Protein AF-A0A7K2KUG8-F1 (afdb_monomer)

Secondary structure (DSSP, 8-state):
----PPEEEEEEEE-TT--B-TT-EEEEEETTS-EEEEEE--TTSEEEEEEEPSEEEEEEEE-TTB--EEEEEEEPTTSEEE--EE--B-EEEEEE-B-TTS-B-SS-EEEEEETTS-EEEEEE--TTSEEEEEEEPSS-EEEEE-

Radius of gyration: 20.99 Å; Cα contacts (8 Å, |Δi|>4): 392; chains: 1; bounding box: 44×30×70 Å

Solvent-accessible surface area (backbone atoms only — not comparable to full-atom values): 7923 Å² total; per-residue (Å²): 133,86,78,67,44,52,8,31,44,35,35,36,33,23,30,92,89,64,51,52,37,51,66,21,45,34,38,35,23,40,88,86,70,49,75,78,46,76,48,55,20,37,82,77,2,38,38,73,47,68,77,32,68,56,45,63,31,37,43,32,41,38,43,90,66,34,40,68,36,73,43,81,45,74,40,43,54,66,33,79,34,79,56,71,45,64,36,48,20,51,39,70,54,72,54,67,46,59,47,92,90,71,44,56,33,49,72,32,42,36,36,35,22,39,80,88,66,48,79,75,48,74,49,63,20,42,89,74,4,38,46,76,52,66,55,34,63,90,76,63,69,47,79,46,76,91

Mean predicted aligned error: 6.66 Å

Sequence (146 aa):
VVLGGAGRLAGSVVTADGTPVRDAAVTLTDVRGEVVASTRSGREGGYVISELVAGEYTLAASAPAFRPAALPVSVQASRETRQNIELAGGAVLRGTVRAGGGRPVEDARVTLLDAAGNVVDTLTTGGDGTFRFVDLSSGEYTVIAA

Foldseek 3Di:
DPPQAKFKEKEFEAAPVRQGDFQKKKFKAAPVRHTPDIDGAHPRRIDMDIRHDFDKIKIWIGDPQWDIDIDIDTTHGPYYDYDYHYTFGADKDKDFDADPPRQTDFQKKKFKAFPVRDTPDIDTAHPRRMDMDGRDHDGDIDIDTD

pLDDT: mean 91.51, std 8.79, range [45.22, 98.25]

Structure (mmCIF, N/CA/C/O backbone):
data_AF-A0A7K2KUG8-F1
#
_entry.id   AF-A0A7K2KUG8-F1
#
loop_
_atom_site.group_PDB
_atom_site.id
_atom_site.type_symbol
_atom_site.label_atom_id
_atom_site.label_alt_id
_atom_site.label_comp_id
_atom_site.label_asym_id
_atom_site.label_entity_id
_atom_site.label_seq_id
_atom_site.pdbx_PDB_ins_code
_atom_site.Cartn_x
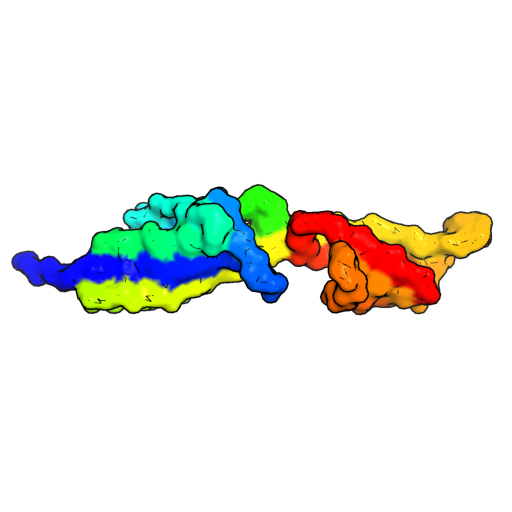_atom_site.Cartn_y
_atom_site.Cartn_z
_atom_site.occupancy
_atom_site.B_iso_or_equiv
_atom_site.auth_seq_id
_atom_site.auth_comp_id
_atom_site.auth_asym_id
_atom_site.auth_atom_id
_atom_site.pdbx_PDB_model_num
ATOM 1 N N . VAL A 1 1 ? -23.394 -5.718 33.902 1.00 45.44 1 VAL A N 1
ATOM 2 C CA . VAL A 1 1 ? -22.787 -5.566 32.561 1.00 45.44 1 VAL A CA 1
ATOM 3 C C . VAL A 1 1 ? -21.678 -4.544 32.694 1.00 45.44 1 VAL A C 1
ATOM 5 O O . VAL A 1 1 ? -21.977 -3.390 32.964 1.00 45.44 1 VAL A O 1
ATOM 8 N N . VAL A 1 2 ? -20.413 -4.963 32.647 1.00 45.22 2 VAL A N 1
ATOM 9 C CA . VAL A 1 2 ? -19.299 -4.006 32.631 1.00 45.22 2 VAL A CA 1
ATOM 10 C C . VAL A 1 2 ? -19.195 -3.519 31.193 1.00 45.22 2 VAL A C 1
ATOM 12 O O . VAL A 1 2 ? -18.762 -4.265 30.320 1.00 45.22 2 VAL A O 1
ATOM 15 N N . LEU A 1 3 ? -19.669 -2.303 30.933 1.00 48.34 3 LEU A N 1
ATOM 16 C CA . LEU A 1 3 ? -19.398 -1.604 29.682 1.00 48.34 3 LEU A CA 1
ATOM 17 C C . LEU A 1 3 ? -17.921 -1.199 29.731 1.00 48.34 3 LEU A C 1
ATOM 19 O O . LEU A 1 3 ? -17.585 -0.117 30.208 1.00 48.34 3 LEU A O 1
ATOM 23 N N . GLY A 1 4 ? -17.022 -2.111 29.347 1.00 54.56 4 GLY A N 1
ATOM 24 C CA . GLY A 1 4 ? -15.629 -1.755 29.089 1.00 54.56 4 GLY A CA 1
ATOM 25 C C . GLY A 1 4 ? -15.643 -0.649 28.043 1.00 54.56 4 GLY A C 1
ATOM 26 O O . GLY A 1 4 ? -16.189 -0.858 26.962 1.00 54.56 4 GLY A O 1
ATOM 27 N N . GLY A 1 5 ? -15.175 0.546 28.412 1.00 66.31 5 GLY A N 1
ATOM 28 C CA . GLY A 1 5 ? -15.381 1.744 27.605 1.00 66.31 5 GLY A CA 1
ATOM 29 C C . GLY A 1 5 ? -14.903 1.533 26.175 1.00 66.31 5 GLY A C 1
ATOM 30 O O . GLY A 1 5 ? -13.855 0.927 25.935 1.00 66.31 5 GLY A O 1
ATOM 31 N N . ALA A 1 6 ? -15.715 1.976 25.225 1.00 79.75 6 ALA A N 1
ATOM 32 C CA . ALA A 1 6 ? -15.471 1.668 23.835 1.00 79.75 6 ALA A CA 1
ATOM 33 C C . ALA A 1 6 ? -14.195 2.378 23.352 1.00 79.75 6 ALA A C 1
ATOM 35 O O . ALA A 1 6 ? -14.019 3.583 23.543 1.00 79.75 6 ALA A O 1
ATOM 36 N N . GLY A 1 7 ? -13.275 1.604 22.788 1.00 90.31 7 GLY A N 1
ATOM 37 C CA . GLY A 1 7 ? -12.057 2.087 22.160 1.00 90.31 7 GLY A CA 1
ATOM 38 C C . GLY A 1 7 ? -12.338 2.760 20.819 1.00 90.31 7 GLY A C 1
ATOM 39 O O . GLY A 1 7 ? -13.423 2.656 20.236 1.00 90.31 7 GLY A O 1
ATOM 40 N N . ARG A 1 8 ? -11.325 3.459 20.316 1.00 94.12 8 ARG A N 1
ATOM 41 C CA . ARG A 1 8 ? -11.336 4.121 19.011 1.00 94.12 8 ARG A CA 1
ATOM 42 C C . ARG A 1 8 ? -10.117 3.675 18.222 1.00 94.12 8 ARG A C 1
ATOM 44 O O . ARG A 1 8 ? -9.018 3.658 18.760 1.00 94.12 8 ARG A O 1
ATOM 51 N N . LEU A 1 9 ? -10.296 3.370 16.947 1.00 96.50 9 LEU A N 1
ATOM 52 C CA . LEU A 1 9 ? -9.215 3.146 15.998 1.00 96.50 9 LEU A CA 1
ATOM 53 C C . LEU A 1 9 ? -9.195 4.299 14.996 1.00 96.50 9 LEU A C 1
ATOM 55 O O . LEU A 1 9 ? -10.214 4.625 14.390 1.00 96.50 9 LEU A O 1
ATOM 59 N N . ALA A 1 10 ? -8.044 4.930 14.822 1.00 97.12 10 ALA A N 1
ATOM 60 C CA . ALA A 1 10 ? -7.857 5.994 13.846 1.00 97.12 10 ALA A CA 1
ATOM 61 C C . ALA A 1 10 ? -6.534 5.814 13.104 1.00 97.12 10 ALA A C 1
ATOM 63 O O . ALA A 1 10 ? -5.605 5.189 13.610 1.00 97.12 10 ALA A O 1
ATOM 64 N N . GLY A 1 11 ? -6.432 6.389 11.916 1.00 97.56 11 GLY A N 1
ATOM 65 C CA . GLY A 1 11 ? -5.218 6.290 11.118 1.00 97.56 11 GLY A CA 1
ATOM 66 C C . GLY A 1 11 ? -5.363 6.947 9.765 1.00 97.56 11 GLY A C 1
ATOM 67 O O . GLY A 1 11 ? -6.351 7.638 9.507 1.00 97.56 11 GLY A O 1
ATOM 68 N N . SER A 1 12 ? -4.382 6.713 8.903 1.00 97.69 12 SER A N 1
ATOM 69 C CA . SER A 1 12 ? -4.434 7.082 7.494 1.00 97.69 12 SER A CA 1
ATOM 70 C C . SER A 1 12 ? -4.184 5.883 6.583 1.00 97.69 12 SER A C 1
ATOM 72 O O . SER A 1 12 ? -3.447 4.956 6.923 1.00 97.69 12 SER A O 1
ATOM 74 N N . VAL A 1 13 ? -4.821 5.923 5.415 1.00 97.44 13 VAL A N 1
ATOM 75 C CA . VAL A 1 13 ? -4.514 5.078 4.264 1.00 97.44 13 VAL A CA 1
ATOM 76 C C . VAL A 1 13 ? -3.560 5.862 3.369 1.00 97.44 13 VAL A C 1
ATOM 78 O O . VAL A 1 13 ? -3.905 6.953 2.907 1.00 97.44 13 VAL A O 1
ATOM 81 N N . VAL A 1 14 ? -2.363 5.331 3.151 1.00 94.50 14 VAL A N 1
ATOM 82 C CA . VAL A 1 14 ? -1.295 5.984 2.377 1.00 94.50 14 VAL A CA 1
ATOM 83 C C . VAL A 1 14 ? -0.670 5.010 1.385 1.00 94.50 14 VAL A C 1
ATOM 85 O O . VAL A 1 14 ? -0.857 3.802 1.492 1.00 94.50 14 VAL A O 1
ATOM 88 N N . THR A 1 15 ? 0.054 5.529 0.409 1.00 89.81 15 THR A N 1
ATOM 89 C CA . THR A 1 15 ? 0.948 4.757 -0.458 1.00 89.81 15 THR A CA 1
ATOM 90 C C . THR A 1 15 ? 2.361 4.699 0.135 1.00 89.81 15 THR A C 1
ATOM 92 O O . THR A 1 15 ? 2.657 5.404 1.103 1.00 89.81 15 THR A O 1
ATOM 95 N N . ALA A 1 16 ? 3.250 3.893 -0.456 1.00 82.62 16 ALA A N 1
ATOM 96 C CA . ALA A 1 16 ? 4.653 3.777 -0.036 1.00 82.62 16 ALA A CA 1
ATOM 97 C C . ALA A 1 16 ? 5.417 5.116 -0.077 1.00 82.62 16 ALA A C 1
ATOM 99 O O . ALA A 1 16 ? 6.280 5.380 0.756 1.00 82.62 16 ALA A O 1
ATOM 100 N N . ASP A 1 17 ? 5.070 5.992 -1.022 1.00 78.19 17 ASP A N 1
ATOM 101 C CA . ASP A 1 17 ? 5.605 7.352 -1.158 1.00 78.19 17 ASP A CA 1
ATOM 102 C C . ASP A 1 17 ? 4.957 8.365 -0.190 1.00 78.19 17 ASP A C 1
ATOM 104 O O . ASP A 1 17 ? 5.281 9.550 -0.212 1.00 78.19 17 ASP A O 1
ATOM 108 N N . GLY A 1 18 ? 4.053 7.912 0.685 1.00 85.50 18 GLY A N 1
ATOM 109 C CA . GLY A 1 18 ? 3.365 8.736 1.679 1.00 85.50 18 GLY A CA 1
ATOM 110 C C . GLY A 1 18 ? 2.164 9.515 1.138 1.00 85.50 18 GLY A C 1
ATOM 111 O O . GLY A 1 18 ? 1.544 10.271 1.890 1.00 85.50 18 GLY A O 1
ATOM 112 N N . THR A 1 19 ? 1.800 9.323 -0.133 1.00 88.56 19 THR A N 1
ATOM 113 C CA . THR A 1 19 ? 0.637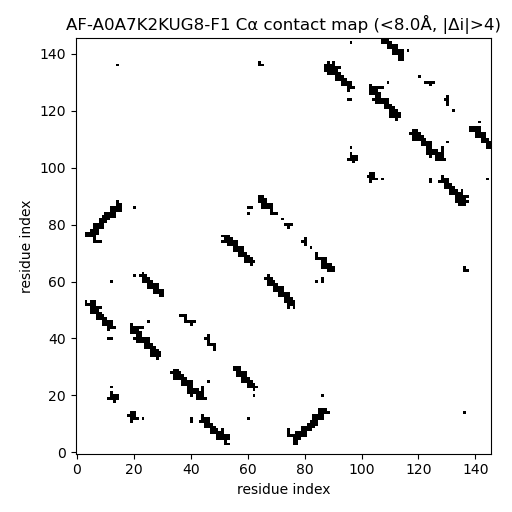 9.975 -0.738 1.00 88.56 19 THR A CA 1
ATOM 114 C C . THR A 1 19 ? -0.654 9.448 -0.097 1.00 88.56 19 THR A C 1
ATOM 116 O O . THR A 1 19 ? -0.860 8.233 -0.021 1.00 88.56 19 THR A O 1
ATOM 119 N N . PRO A 1 20 ? -1.566 10.321 0.367 1.00 93.81 20 PRO A N 1
ATOM 120 C CA . PRO A 1 20 ? -2.827 9.875 0.944 1.00 93.81 20 PRO A CA 1
ATOM 121 C C . PRO A 1 20 ? -3.744 9.210 -0.088 1.00 93.81 20 PRO A C 1
ATOM 123 O O . PRO A 1 20 ? -4.005 9.759 -1.161 1.00 93.81 20 PRO A O 1
ATOM 126 N N . VAL A 1 21 ? -4.311 8.055 0.265 1.00 93.44 21 VAL A N 1
ATOM 127 C CA . VAL A 1 21 ? -5.299 7.365 -0.572 1.00 93.44 21 VAL A CA 1
ATOM 128 C C . VAL A 1 21 ? -6.700 7.760 -0.125 1.00 93.44 21 VAL A C 1
ATOM 130 O O . VAL A 1 21 ? -7.170 7.354 0.940 1.00 93.44 21 VAL A O 1
ATOM 133 N N . ARG A 1 22 ? -7.385 8.550 -0.953 1.00 94.94 22 ARG A N 1
ATOM 134 C CA . ARG A 1 22 ? -8.780 8.961 -0.727 1.00 94.94 22 ARG A CA 1
ATOM 135 C C . ARG A 1 22 ? -9.772 7.854 -1.077 1.00 94.94 22 ARG A C 1
ATOM 137 O O . ARG A 1 22 ? -9.532 7.094 -2.012 1.00 94.94 22 ARG A O 1
ATOM 144 N N . ASP A 1 23 ? -10.921 7.853 -0.404 1.00 95.69 23 ASP A N 1
ATOM 145 C CA . ASP A 1 23 ? -12.061 6.970 -0.698 1.00 95.69 23 ASP A CA 1
ATOM 146 C C . ASP A 1 23 ? -11.717 5.465 -0.675 1.00 95.69 23 ASP A C 1
ATOM 148 O O . ASP A 1 23 ? -12.402 4.632 -1.270 1.00 95.69 23 ASP A O 1
ATOM 152 N N . ALA A 1 24 ? -10.652 5.098 0.040 1.00 97.06 24 ALA A N 1
ATOM 153 C CA . ALA A 1 24 ? -10.308 3.711 0.291 1.00 97.06 24 ALA A CA 1
ATOM 154 C C . ALA A 1 24 ? -11.344 3.112 1.242 1.00 97.06 24 ALA A C 1
ATOM 156 O O . ALA A 1 24 ? -11.621 3.678 2.302 1.00 97.06 24 ALA A O 1
ATOM 157 N N . ALA A 1 25 ? -11.912 1.966 0.881 1.00 98.00 25 ALA A N 1
ATOM 158 C CA . ALA A 1 25 ? -12.776 1.201 1.762 1.00 98.00 25 ALA A CA 1
ATOM 159 C C . ALA A 1 25 ? -11.924 0.578 2.870 1.00 98.00 25 ALA A C 1
ATOM 161 O O . ALA A 1 25 ? -11.013 -0.195 2.581 1.00 98.00 25 ALA A O 1
ATOM 162 N N . VAL A 1 26 ? -12.232 0.916 4.121 1.00 98.25 26 VAL A N 1
ATOM 163 C CA . VAL A 1 26 ? -11.558 0.414 5.319 1.00 98.25 26 VAL A CA 1
ATOM 164 C C . VAL A 1 26 ? -12.547 -0.436 6.104 1.00 98.25 26 VAL A C 1
ATOM 166 O O . VAL A 1 26 ? -13.608 0.043 6.504 1.00 98.25 26 VAL A O 1
ATOM 169 N N . THR A 1 27 ? -12.208 -1.694 6.339 1.00 97.88 27 THR A N 1
ATOM 170 C CA . THR A 1 27 ? -13.042 -2.654 7.066 1.00 97.88 27 THR A CA 1
ATOM 171 C C . THR A 1 27 ? -12.278 -3.215 8.249 1.00 97.88 27 THR A C 1
ATOM 173 O O . THR A 1 27 ? -11.114 -3.589 8.119 1.00 97.88 27 THR A O 1
ATOM 176 N N . LEU A 1 28 ? -12.944 -3.307 9.393 1.00 97.69 28 LEU A N 1
ATOM 177 C CA . LEU A 1 28 ? -12.418 -3.946 10.587 1.00 97.69 28 LEU A CA 1
ATOM 178 C C . LEU A 1 28 ? -13.164 -5.261 10.803 1.00 97.69 28 LEU A C 1
ATOM 180 O O . LEU A 1 28 ? -14.395 -5.280 10.833 1.00 97.69 28 LEU A O 1
ATOM 184 N N . THR A 1 29 ? -12.410 -6.344 10.939 1.00 97.38 29 THR A N 1
ATOM 185 C CA . THR A 1 29 ? -12.929 -7.710 11.071 1.00 97.38 29 THR A CA 1
ATOM 186 C C . THR A 1 29 ? -12.440 -8.306 12.384 1.00 97.38 29 THR A C 1
ATOM 188 O O . THR A 1 29 ? -11.288 -8.084 12.754 1.00 97.38 29 THR A O 1
ATOM 191 N N . ASP A 1 30 ? -13.281 -9.031 13.114 1.00 94.69 30 ASP A N 1
ATOM 192 C CA . ASP A 1 30 ? -12.857 -9.726 14.334 1.00 94.69 30 ASP A CA 1
ATOM 193 C C . ASP A 1 30 ? -12.108 -11.042 14.032 1.00 94.69 30 ASP A C 1
ATOM 195 O O . ASP A 1 30 ? -11.948 -11.459 12.883 1.00 94.69 30 ASP A O 1
ATOM 199 N N . VAL A 1 31 ? -11.648 -11.730 15.081 1.00 90.31 31 VAL A N 1
ATOM 200 C CA . VAL A 1 31 ? -10.947 -13.026 14.969 1.00 90.31 31 VAL A CA 1
ATOM 201 C C . VAL A 1 31 ? -11.811 -14.169 14.416 1.00 90.31 31 VAL A C 1
ATOM 203 O O . VAL A 1 31 ? -11.283 -15.234 14.103 1.00 90.31 31 VAL A O 1
ATOM 206 N N . ARG A 1 32 ? -13.133 -13.984 14.325 1.00 91.94 32 ARG A N 1
ATOM 207 C CA . ARG A 1 32 ? -14.080 -14.950 13.750 1.00 91.94 32 ARG A CA 1
ATOM 208 C C . ARG A 1 32 ? -14.325 -14.696 12.263 1.00 91.94 32 ARG A C 1
ATOM 210 O O . ARG A 1 32 ? -14.978 -15.516 11.627 1.00 91.94 32 ARG A O 1
ATOM 217 N N . GLY A 1 33 ? -13.777 -13.613 11.710 1.00 90.44 33 GLY A N 1
ATOM 218 C CA . GLY A 1 33 ? -13.989 -13.217 10.322 1.00 90.44 33 GLY A CA 1
ATOM 219 C C . GLY A 1 33 ? -15.225 -12.339 10.115 1.00 90.44 33 GLY A C 1
ATOM 220 O O . GLY A 1 33 ? -15.572 -12.064 8.969 1.00 90.44 33 GLY A O 1
ATOM 221 N N . GLU A 1 34 ? -15.872 -11.875 11.187 1.00 93.94 34 GLU A N 1
ATOM 222 C CA . GLU A 1 34 ? -17.058 -11.026 11.094 1.00 93.94 34 GLU A CA 1
ATOM 223 C C . GLU A 1 34 ? -16.673 -9.552 10.972 1.00 93.94 34 GLU A C 1
ATOM 225 O O . GLU A 1 34 ? -15.837 -9.040 11.724 1.00 93.94 34 GLU A O 1
ATOM 230 N N . VAL A 1 35 ? -17.299 -8.847 10.028 1.00 95.38 35 VAL A N 1
ATOM 231 C CA . VAL A 1 35 ? -17.079 -7.407 9.846 1.00 9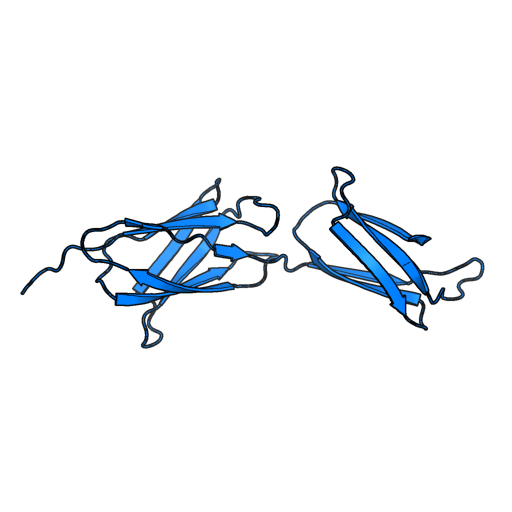5.38 35 VAL A CA 1
ATOM 232 C C . VAL A 1 35 ? -17.775 -6.660 10.977 1.00 95.38 35 VAL A C 1
ATOM 234 O O . VAL A 1 35 ? -19.000 -6.566 11.017 1.00 95.38 35 VAL A O 1
ATOM 237 N N . VAL A 1 36 ? -16.984 -6.092 11.885 1.00 95.06 36 VAL A N 1
ATOM 238 C CA . VAL A 1 36 ? -17.495 -5.318 13.024 1.00 95.06 36 VAL A CA 1
ATOM 239 C C . VAL A 1 36 ? -17.755 -3.860 12.662 1.00 95.06 36 VAL A C 1
ATOM 241 O O . VAL A 1 36 ? -18.620 -3.221 13.254 1.00 95.06 36 VAL A O 1
ATOM 244 N N . ALA A 1 37 ? -17.015 -3.324 11.688 1.00 95.50 37 ALA A N 1
ATOM 245 C CA . ALA A 1 37 ? -17.178 -1.956 11.219 1.00 95.50 37 ALA A CA 1
ATOM 246 C C . ALA A 1 37 ? -16.628 -1.768 9.801 1.00 95.50 37 ALA A C 1
ATOM 248 O O . ALA A 1 37 ? -15.668 -2.421 9.388 1.00 95.50 37 ALA A O 1
ATOM 249 N N . SER A 1 38 ? -17.192 -0.801 9.078 1.00 95.94 38 SER A N 1
ATOM 250 C CA . SER A 1 38 ? -16.701 -0.360 7.772 1.00 95.94 38 SER A CA 1
ATOM 251 C C . SER A 1 38 ? -16.787 1.156 7.650 1.00 95.94 38 SER A C 1
ATOM 253 O O . SER A 1 38 ? -17.792 1.752 8.034 1.00 95.94 38 SER A O 1
ATOM 255 N N . THR A 1 39 ? -15.764 1.776 7.075 1.00 97.62 39 THR A N 1
ATOM 256 C CA . THR A 1 39 ? -15.705 3.212 6.794 1.00 97.62 39 THR A CA 1
ATOM 257 C C . THR A 1 39 ? -14.942 3.465 5.491 1.00 97.62 39 THR A C 1
ATOM 259 O O . THR A 1 39 ? -14.483 2.527 4.836 1.00 97.62 39 THR A O 1
ATOM 262 N N . ARG A 1 40 ? -14.817 4.728 5.082 1.00 97.81 40 ARG A N 1
ATOM 263 C CA . ARG A 1 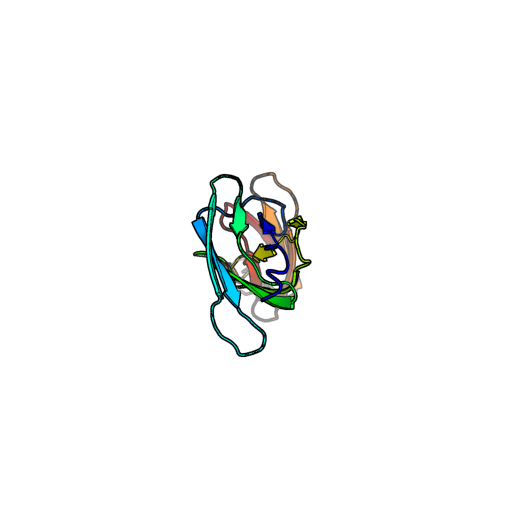40 ? -13.965 5.136 3.959 1.00 97.81 40 ARG A CA 1
ATOM 264 C C . ARG A 1 40 ? -12.967 6.192 4.401 1.00 97.81 40 ARG A C 1
ATOM 266 O O . ARG A 1 40 ? -13.279 7.005 5.272 1.00 97.81 40 ARG A O 1
ATOM 273 N N . SER A 1 41 ? -11.782 6.192 3.799 1.00 97.56 41 SER A N 1
ATOM 274 C CA . SER A 1 41 ? -10.803 7.250 4.032 1.00 97.56 41 SER A CA 1
ATOM 275 C C . SER A 1 41 ? -11.260 8.585 3.429 1.00 97.56 41 SER A C 1
ATOM 277 O O . SER A 1 41 ? -11.857 8.648 2.351 1.00 97.56 41 SER A O 1
ATOM 279 N N . GLY A 1 42 ? -10.973 9.678 4.135 1.00 97.00 42 GLY A N 1
ATOM 280 C CA . GLY A 1 42 ? -11.231 11.040 3.676 1.00 97.00 42 GLY A CA 1
ATOM 281 C C . GLY A 1 42 ? -10.241 11.516 2.606 1.00 97.00 42 GLY A C 1
ATOM 282 O O . GLY A 1 42 ? -9.401 10.763 2.121 1.00 97.00 42 GLY A O 1
ATOM 283 N N . ARG A 1 43 ? -10.312 12.808 2.253 1.00 93.81 43 ARG A N 1
ATOM 284 C CA . ARG A 1 43 ? -9.424 13.427 1.243 1.00 93.81 43 ARG A CA 1
ATOM 285 C C . ARG A 1 43 ? -7.940 13.342 1.605 1.00 93.81 43 ARG A C 1
ATOM 287 O O . ARG A 1 43 ? -7.135 13.066 0.730 1.00 93.81 43 ARG A O 1
ATOM 294 N N . GLU A 1 44 ? -7.625 13.487 2.888 1.00 95.12 44 GLU A N 1
ATOM 295 C CA . GLU A 1 44 ? -6.266 13.363 3.433 1.00 95.12 44 GLU A CA 1
ATOM 296 C C . GLU A 1 44 ? -5.916 11.912 3.819 1.00 95.12 44 GLU A C 1
ATOM 298 O O . GLU A 1 44 ? -5.056 11.675 4.662 1.00 95.12 44 GLU A O 1
ATOM 303 N N . GLY A 1 45 ? -6.645 10.914 3.299 1.00 96.69 45 GLY A N 1
ATOM 304 C CA . GLY A 1 45 ? -6.439 9.491 3.604 1.00 96.69 45 GLY A CA 1
ATOM 305 C C . GLY A 1 45 ? -6.840 9.066 5.022 1.00 96.69 45 GLY A C 1
ATOM 306 O O . GLY A 1 45 ? -6.834 7.878 5.332 1.00 96.69 45 GLY A O 1
ATOM 307 N N . GLY A 1 46 ? -7.220 10.002 5.892 1.00 98.06 46 GLY A N 1
ATOM 308 C CA . GLY A 1 46 ? -7.602 9.720 7.274 1.00 98.06 46 GLY A CA 1
ATOM 309 C C . GLY A 1 46 ? -8.894 8.907 7.398 1.00 98.06 46 GLY A C 1
ATOM 310 O O . GLY A 1 46 ? -9.856 9.151 6.670 1.00 98.06 46 GLY A O 1
ATOM 311 N N . TYR A 1 47 ? -8.946 7.987 8.356 1.00 98.06 47 TYR A N 1
ATOM 312 C CA . TYR A 1 47 ? -10.144 7.231 8.721 1.00 98.06 47 TYR A CA 1
ATOM 313 C C . TYR A 1 47 ? -10.293 7.143 10.246 1.00 98.06 47 TYR A C 1
ATOM 315 O O . TYR A 1 47 ? -9.326 7.277 11.003 1.00 98.06 47 TYR A O 1
ATOM 323 N N . VAL A 1 48 ? -11.525 6.916 10.703 1.00 97.31 48 VAL A N 1
ATOM 324 C CA . VAL A 1 48 ? -11.857 6.726 12.119 1.00 97.31 48 VAL A CA 1
ATOM 325 C C . VAL A 1 48 ? -12.931 5.651 12.248 1.00 97.31 48 VAL A C 1
ATOM 327 O O . VAL A 1 48 ? -13.924 5.677 11.522 1.00 97.31 48 VAL A O 1
ATOM 330 N N . ILE A 1 49 ? -12.738 4.743 13.201 1.00 95.62 49 ILE A N 1
ATOM 331 C CA . ILE A 1 49 ? -13.708 3.749 13.652 1.00 95.62 49 ILE A CA 1
ATOM 332 C C . ILE A 1 49 ? -13.834 3.897 15.172 1.00 95.62 49 ILE A C 1
ATOM 334 O O . ILE A 1 49 ? -12.845 3.822 15.900 1.00 95.62 49 ILE A O 1
ATOM 338 N N . SER A 1 50 ? -15.040 4.162 15.654 1.00 93.31 50 SER A N 1
ATOM 339 C CA . SER A 1 50 ? -15.346 4.342 17.075 1.00 93.31 50 SER A CA 1
ATOM 340 C C . SER A 1 50 ? -16.175 3.181 17.611 1.00 93.31 50 SER A C 1
ATOM 342 O O . SER A 1 50 ? -16.588 2.307 16.856 1.00 93.31 50 SER A O 1
ATOM 344 N N . GLU A 1 51 ? -16.437 3.208 18.916 1.00 90.50 51 GLU A N 1
ATOM 345 C CA . GLU A 1 51 ? -17.337 2.263 19.585 1.00 90.50 51 GLU A CA 1
ATOM 346 C C . GLU A 1 51 ? -16.849 0.802 19.552 1.00 90.50 51 GLU A C 1
ATOM 348 O O . GLU A 1 51 ? -17.634 -0.142 19.533 1.00 90.50 51 GLU A O 1
ATOM 353 N N . LEU A 1 52 ? -15.527 0.605 19.587 1.00 91.62 52 LEU A N 1
ATOM 354 C CA . LEU A 1 52 ? -14.915 -0.717 19.497 1.00 91.62 52 LEU A CA 1
ATOM 355 C C . LEU A 1 52 ? -14.744 -1.364 20.870 1.00 91.62 52 LEU A C 1
ATOM 357 O O . LEU A 1 52 ? -14.219 -0.761 21.804 1.00 91.62 52 LEU A O 1
ATOM 361 N N . VAL A 1 53 ? -15.120 -2.633 20.989 1.00 91.88 53 VAL A N 1
ATOM 362 C CA . VAL A 1 53 ? -14.766 -3.432 22.168 1.00 91.88 53 VAL A CA 1
ATOM 363 C C . VAL A 1 53 ? -13.262 -3.711 22.139 1.00 91.88 53 VAL A C 1
ATOM 365 O O . VAL A 1 53 ? -12.686 -3.924 21.073 1.00 91.88 53 VAL A O 1
ATOM 368 N N . ALA A 1 54 ? -12.614 -3.713 23.303 1.00 91.81 54 ALA A N 1
ATOM 369 C CA . ALA A 1 54 ? -11.203 -4.072 23.388 1.00 91.81 54 ALA A CA 1
ATOM 370 C C . ALA A 1 54 ? -10.967 -5.516 22.920 1.00 91.81 54 ALA A C 1
ATOM 372 O O . ALA A 1 54 ? -11.702 -6.423 23.311 1.00 91.81 54 ALA A O 1
ATOM 373 N N . GLY A 1 55 ? -9.937 -5.725 22.106 1.00 92.44 55 GLY A N 1
ATOM 374 C CA . GLY A 1 55 ? -9.641 -7.026 21.515 1.00 92.44 55 GLY A CA 1
ATOM 375 C C . GLY A 1 55 ? -8.755 -6.934 20.279 1.00 92.44 55 GLY A C 1
ATOM 376 O O . GLY A 1 55 ? -8.305 -5.852 19.896 1.00 92.44 55 GLY A O 1
ATOM 377 N N . GLU A 1 56 ? -8.526 -8.091 19.669 1.00 95.06 56 GLU A N 1
ATOM 378 C CA . GLU A 1 56 ? -7.764 -8.234 18.431 1.00 95.06 56 GLU A CA 1
ATOM 379 C C . GLU A 1 56 ? -8.689 -8.193 17.218 1.00 95.06 56 GLU A C 1
ATOM 381 O O . GLU A 1 56 ? -9.737 -8.844 17.191 1.00 95.06 56 GLU A O 1
ATOM 386 N N . TYR A 1 57 ? -8.264 -7.458 16.199 1.00 96.38 57 TYR A N 1
ATOM 387 C CA . TYR A 1 57 ? -8.979 -7.299 14.944 1.00 96.38 57 TYR A CA 1
ATOM 388 C C . TYR A 1 57 ? -8.015 -7.382 13.764 1.00 96.38 57 TYR A C 1
ATOM 390 O O . TYR A 1 57 ? -6.805 -7.211 13.900 1.00 96.38 57 TYR A O 1
ATOM 398 N N . THR A 1 58 ? -8.571 -7.588 12.578 1.00 97.75 58 THR A N 1
ATOM 399 C CA . THR A 1 58 ? -7.888 -7.389 11.303 1.00 97.75 58 THR A CA 1
ATOM 400 C C . THR A 1 58 ? -8.440 -6.135 10.644 1.00 97.75 58 THR A C 1
ATOM 402 O O . THR A 1 58 ? -9.628 -6.054 10.326 1.00 97.75 58 THR A O 1
ATOM 405 N N . LEU A 1 59 ? -7.573 -5.150 10.438 1.00 98.19 59 LEU A N 1
ATOM 406 C CA . LEU A 1 59 ? -7.859 -3.951 9.666 1.00 98.19 59 LEU A CA 1
ATOM 407 C C . LEU A 1 59 ? -7.479 -4.208 8.211 1.00 98.19 59 LEU A C 1
ATOM 409 O O . LEU A 1 59 ? -6.305 -4.407 7.912 1.00 98.19 59 LEU A O 1
ATOM 413 N N . ALA A 1 60 ? -8.452 -4.165 7.311 1.00 97.94 60 ALA A N 1
ATOM 414 C CA . ALA A 1 60 ? -8.222 -4.265 5.879 1.00 97.94 60 ALA A CA 1
ATOM 415 C C . ALA A 1 60 ? -8.587 -2.958 5.176 1.00 97.94 60 ALA A C 1
ATOM 417 O O . ALA A 1 60 ? -9.553 -2.290 5.549 1.00 97.94 60 ALA A O 1
ATOM 418 N N . ALA A 1 61 ? -7.822 -2.606 4.147 1.00 97.88 61 ALA A N 1
ATOM 419 C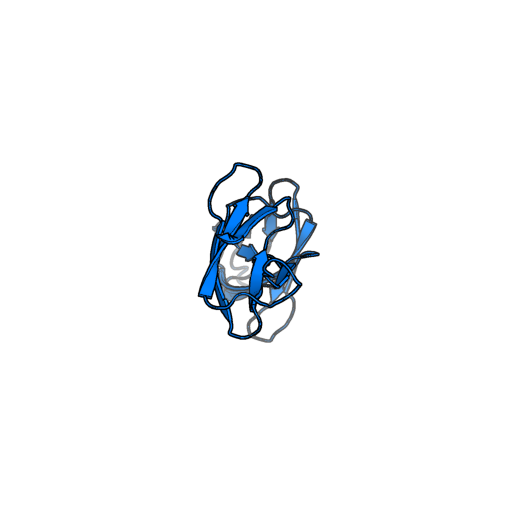 CA . ALA A 1 61 ? -8.114 -1.480 3.276 1.00 97.88 61 ALA A CA 1
ATOM 420 C C . ALA A 1 61 ? -8.015 -1.889 1.806 1.00 97.88 61 ALA A C 1
ATOM 422 O O . ALA A 1 61 ? -7.202 -2.731 1.419 1.00 97.88 61 ALA A O 1
ATOM 423 N N . SER A 1 62 ? -8.855 -1.280 0.975 1.00 96.25 62 SER A N 1
ATOM 424 C CA . SER A 1 62 ? -8.842 -1.470 -0.473 1.00 96.25 62 SER A CA 1
ATOM 425 C C . SER A 1 62 ? -9.267 -0.196 -1.193 1.00 96.25 62 SER A C 1
ATOM 427 O O . SER A 1 62 ? -10.105 0.560 -0.705 1.00 96.25 62 SER A O 1
ATOM 429 N N . ALA A 1 63 ? -8.690 0.044 -2.365 1.00 93.81 63 ALA A N 1
ATOM 430 C CA . ALA A 1 63 ? -9.021 1.182 -3.213 1.00 93.81 63 ALA A CA 1
ATOM 431 C C . ALA A 1 63 ? -8.805 0.818 -4.693 1.00 93.81 63 ALA A C 1
ATOM 433 O O . ALA A 1 63 ? -7.998 -0.069 -4.992 1.00 93.81 63 ALA A O 1
ATOM 434 N N . PRO A 1 64 ? -9.497 1.480 -5.640 1.00 88.12 64 PRO A N 1
ATOM 435 C CA . PRO A 1 64 ? -9.256 1.278 -7.066 1.00 88.12 64 PRO A CA 1
ATOM 436 C C . PRO A 1 64 ? -7.795 1.549 -7.440 1.00 88.12 64 PRO A C 1
ATOM 438 O O . PRO A 1 64 ? -7.216 2.518 -6.966 1.00 88.12 64 PRO A O 1
ATOM 441 N N . ALA A 1 65 ? -7.228 0.725 -8.326 1.00 84.88 65 ALA A N 1
ATOM 442 C CA . ALA A 1 65 ? -5.825 0.796 -8.760 1.00 84.88 65 ALA A CA 1
ATOM 443 C C . ALA A 1 65 ? -4.769 0.526 -7.667 1.00 84.88 65 ALA A C 1
ATOM 445 O O . ALA A 1 65 ? -3.584 0.712 -7.930 1.00 84.88 65 ALA A O 1
ATOM 446 N N . PHE A 1 66 ? -5.173 0.018 -6.499 1.00 91.56 66 PHE A N 1
ATOM 447 C CA . PHE A 1 66 ? -4.275 -0.441 -5.439 1.00 91.56 66 PHE A CA 1
ATOM 448 C C . PHE A 1 66 ? -4.500 -1.918 -5.121 1.00 91.56 66 PHE A C 1
ATOM 450 O O . PHE A 1 66 ? -5.592 -2.460 -5.322 1.00 91.56 66 PHE A O 1
ATOM 457 N N . ARG A 1 67 ? -3.471 -2.579 -4.592 1.00 91.12 67 ARG A N 1
ATOM 458 C CA . ARG A 1 67 ? -3.623 -3.917 -4.017 1.00 91.12 67 ARG A CA 1
ATOM 459 C C . ARG A 1 67 ? -4.243 -3.809 -2.621 1.00 91.12 67 ARG A C 1
ATOM 461 O O . ARG A 1 67 ? -3.790 -2.972 -1.844 1.00 91.12 67 ARG A O 1
ATOM 468 N N . PRO A 1 68 ? -5.238 -4.645 -2.273 1.00 94.44 68 PRO A N 1
ATOM 469 C CA . PRO A 1 68 ? -5.751 -4.699 -0.909 1.00 94.44 68 PRO A CA 1
ATOM 470 C C . PRO A 1 68 ? -4.651 -5.065 0.089 1.00 94.44 68 PRO A C 1
ATOM 472 O O . PRO A 1 68 ? -3.822 -5.932 -0.193 1.00 94.44 68 PRO A O 1
ATOM 475 N N . ALA A 1 69 ? -4.691 -4.447 1.264 1.00 96.25 69 ALA A N 1
ATOM 476 C CA . ALA A 1 69 ? -3.809 -4.764 2.381 1.00 96.25 69 ALA A CA 1
ATOM 477 C C . ALA A 1 69 ? -4.635 -5.112 3.621 1.00 96.25 69 ALA A C 1
ATOM 479 O O . ALA A 1 69 ? -5.756 -4.626 3.786 1.00 96.25 69 ALA A O 1
ATOM 480 N N . ALA A 1 70 ? -4.075 -5.947 4.496 1.00 96.88 70 ALA A N 1
ATOM 481 C CA . ALA A 1 70 ? -4.678 -6.307 5.771 1.00 96.88 70 ALA A CA 1
ATOM 482 C C . ALA A 1 70 ? -3.599 -6.433 6.850 1.00 96.88 70 ALA A C 1
ATOM 484 O O . ALA A 1 70 ? -2.545 -7.019 6.609 1.00 96.88 70 ALA A O 1
ATOM 485 N N . LEU A 1 71 ? -3.865 -5.878 8.031 1.00 96.81 71 LEU A N 1
ATOM 486 C CA . LEU A 1 71 ? -2.940 -5.838 9.160 1.00 96.81 71 LEU A CA 1
ATOM 487 C C . LEU A 1 71 ? -3.673 -6.223 10.454 1.00 96.81 71 LEU A C 1
ATOM 489 O O . LEU A 1 71 ? -4.813 -5.789 10.655 1.00 96.81 71 LEU A O 1
ATOM 493 N N . PRO A 1 72 ? -3.046 -7.000 11.354 1.00 96.81 72 PRO A N 1
ATOM 494 C CA . PRO A 1 72 ? -3.586 -7.207 12.691 1.00 96.81 72 PRO A CA 1
ATOM 495 C C . PRO A 1 72 ? -3.505 -5.905 13.502 1.00 96.81 72 PRO A C 1
ATOM 497 O O . PRO A 1 72 ? -2.537 -5.151 13.387 1.00 96.81 72 PRO A O 1
ATOM 500 N N . VAL A 1 73 ? -4.511 -5.641 14.335 1.00 96.56 73 VAL A N 1
ATOM 501 C CA . VAL A 1 73 ? -4.551 -4.479 15.227 1.00 96.56 73 VAL A CA 1
ATOM 502 C C . VAL A 1 73 ? -5.214 -4.822 16.560 1.00 96.56 73 VAL A C 1
ATOM 504 O O . VAL A 1 73 ? -6.307 -5.386 16.606 1.00 96.56 73 VAL A O 1
ATOM 507 N N . SER A 1 74 ? -4.568 -4.410 17.649 1.00 94.94 74 SER A N 1
ATOM 508 C CA . SER A 1 74 ? -5.076 -4.571 19.012 1.00 94.94 74 SER A CA 1
ATOM 509 C C . SER A 1 74 ? -5.725 -3.269 19.490 1.00 94.94 74 SER A C 1
ATOM 511 O O . SER A 1 74 ? -5.073 -2.224 19.606 1.00 94.94 74 SER A O 1
ATOM 513 N N . VAL A 1 75 ? -7.023 -3.304 19.782 1.00 94.12 75 VAL A N 1
ATOM 514 C CA . VAL A 1 75 ? -7.776 -2.148 20.287 1.00 94.12 75 VAL A CA 1
ATOM 515 C C . VAL A 1 75 ? -7.867 -2.214 21.806 1.00 94.12 75 VAL A C 1
ATOM 517 O O . VAL A 1 75 ? -8.252 -3.232 22.378 1.00 94.12 75 VAL A O 1
ATOM 520 N N . GLN A 1 76 ? -7.532 -1.106 22.470 1.00 90.12 76 GLN A N 1
ATOM 521 C CA . GLN A 1 76 ? -7.610 -0.978 23.926 1.00 90.12 76 GLN A CA 1
ATOM 522 C C . GLN A 1 76 ? -8.894 -0.249 24.350 1.00 90.12 76 GLN A C 1
ATOM 524 O O . GLN A 1 76 ? -9.333 0.691 23.686 1.00 90.12 76 GLN A O 1
ATOM 529 N N . ALA A 1 77 ? -9.483 -0.663 25.476 1.00 89.44 77 ALA A N 1
ATOM 530 C CA . ALA A 1 77 ? -10.679 -0.025 26.028 1.00 89.44 77 ALA A CA 1
ATOM 531 C C . ALA A 1 77 ? -10.398 1.437 26.401 1.00 89.44 77 ALA A C 1
ATOM 533 O O . ALA A 1 77 ? -9.334 1.752 26.938 1.00 89.44 77 ALA A O 1
ATOM 534 N N . SER A 1 78 ? -11.368 2.315 26.143 1.00 86.62 78 SER A N 1
ATOM 535 C CA . SER A 1 78 ? -11.322 3.746 26.477 1.00 86.62 78 SER A CA 1
ATOM 536 C C . SER A 1 78 ? -10.084 4.489 25.951 1.00 86.62 78 SER A C 1
ATOM 538 O O . SER A 1 78 ? -9.688 5.507 26.522 1.00 86.62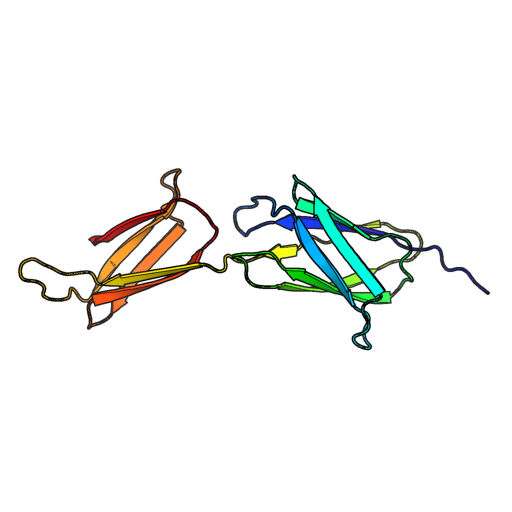 78 SER A O 1
ATOM 540 N N . ARG A 1 79 ? -9.448 3.995 24.879 1.00 89.06 79 ARG A N 1
ATOM 541 C CA . ARG A 1 79 ? -8.247 4.593 24.285 1.00 89.06 79 ARG A CA 1
ATOM 542 C C . ARG A 1 79 ? -8.372 4.697 22.768 1.00 89.06 79 ARG A C 1
ATOM 544 O O . ARG A 1 79 ? -9.033 3.884 22.126 1.00 89.06 79 ARG A O 1
ATOM 551 N N . GLU A 1 80 ? -7.703 5.698 22.205 1.00 93.81 80 GLU A N 1
ATOM 552 C CA . GLU A 1 80 ? -7.442 5.770 20.770 1.00 93.81 80 GLU A CA 1
ATOM 553 C C . GLU A 1 80 ? -6.201 4.936 20.415 1.00 93.81 80 GLU A C 1
ATOM 555 O O . GLU A 1 80 ? -5.082 5.256 20.826 1.00 93.81 80 GLU A O 1
ATOM 560 N N . THR A 1 81 ? -6.405 3.870 19.647 1.00 94.88 81 THR A N 1
ATOM 561 C CA . THR A 1 81 ? -5.358 3.144 18.929 1.00 94.88 81 THR A CA 1
ATOM 562 C C . THR A 1 81 ? -5.116 3.843 17.594 1.00 94.88 81 THR A C 1
ATOM 564 O O . THR A 1 81 ? -6.063 4.162 16.870 1.00 94.88 81 THR A O 1
ATOM 567 N N . ARG A 1 82 ? -3.844 4.074 17.253 1.00 96.06 82 ARG A N 1
ATOM 568 C CA . ARG A 1 82 ? -3.443 4.607 15.948 1.00 96.06 82 ARG A CA 1
ATOM 569 C C . ARG A 1 82 ? -2.771 3.531 15.116 1.00 96.06 82 ARG A C 1
ATOM 571 O O . ARG A 1 82 ? -1.783 2.961 15.563 1.00 96.06 82 ARG A O 1
ATOM 578 N N . GLN A 1 83 ? -3.294 3.290 13.921 1.00 97.06 83 GLN A N 1
ATOM 579 C CA . GLN A 1 83 ? -2.733 2.338 12.969 1.00 97.06 83 GLN A CA 1
ATOM 580 C C . GLN A 1 83 ? -2.837 2.933 11.572 1.00 97.06 83 GLN A C 1
ATOM 582 O O . GLN A 1 83 ? -3.931 3.242 11.132 1.00 97.06 83 GLN A O 1
ATOM 587 N N . ASN A 1 84 ? -1.726 3.088 10.864 1.00 97.06 84 ASN A N 1
ATOM 588 C CA . ASN A 1 84 ? -1.779 3.442 9.447 1.00 97.06 84 ASN A CA 1
ATOM 589 C C . ASN A 1 84 ? -1.797 2.164 8.609 1.00 97.06 84 ASN A C 1
ATOM 591 O O . ASN A 1 84 ? -1.318 1.117 9.056 1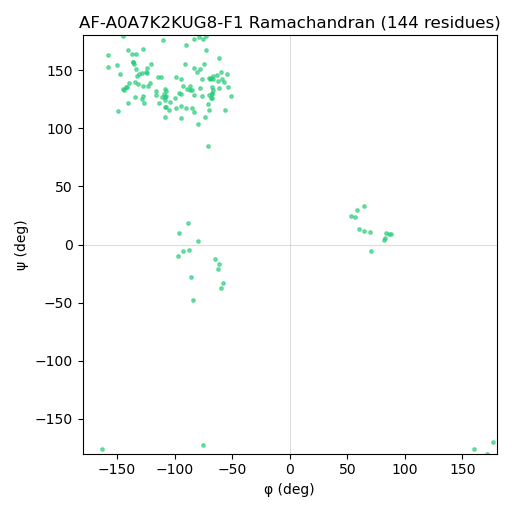.00 97.06 84 ASN A O 1
ATOM 595 N N . ILE A 1 85 ? -2.339 2.255 7.402 1.00 97.06 85 ILE A N 1
ATOM 596 C CA . ILE A 1 85 ? -2.324 1.162 6.435 1.00 97.06 85 ILE A CA 1
ATOM 597 C C . ILE A 1 85 ? -1.761 1.666 5.114 1.00 97.06 85 ILE A C 1
ATOM 599 O O . ILE A 1 85 ? -2.196 2.687 4.580 1.00 97.06 85 ILE A O 1
ATOM 603 N N . GLU A 1 86 ? -0.762 0.950 4.619 1.00 95.31 86 GLU A N 1
ATOM 604 C CA . GLU A 1 86 ? -0.144 1.235 3.335 1.00 95.31 86 GLU A CA 1
ATOM 605 C C . GLU A 1 86 ? -0.809 0.385 2.251 1.00 95.31 86 GLU A C 1
ATOM 607 O O . GLU A 1 86 ? -0.959 -0.829 2.407 1.00 95.31 86 GLU A O 1
ATOM 612 N N . LEU A 1 87 ? -1.223 1.021 1.159 1.00 93.44 87 LEU A N 1
ATOM 613 C CA . LEU A 1 87 ? -1.693 0.345 -0.039 1.00 93.44 87 LEU A CA 1
ATOM 614 C C . LEU A 1 87 ? -0.621 0.429 -1.121 1.00 93.44 87 LEU A C 1
ATOM 616 O O . LEU A 1 87 ? -0.309 1.508 -1.626 1.00 93.44 87 LEU A O 1
ATOM 620 N N . ALA A 1 88 ? -0.097 -0.732 -1.506 1.00 89.69 88 ALA A N 1
ATOM 621 C CA . ALA A 1 88 ? 0.788 -0.842 -2.654 1.00 89.69 88 ALA A CA 1
ATOM 622 C C . ALA A 1 88 ? 0.023 -0.543 -3.948 1.00 89.69 88 ALA A C 1
ATOM 624 O O . ALA A 1 88 ? -1.154 -0.903 -4.098 1.00 89.69 88 ALA A O 1
ATOM 625 N N . GLY A 1 89 ? 0.710 0.086 -4.901 1.00 87.25 89 GLY A N 1
ATOM 626 C CA . GLY A 1 89 ? 0.174 0.318 -6.231 1.00 87.25 89 GLY A CA 1
ATOM 627 C C . GLY A 1 89 ? -0.300 -0.981 -6.885 1.00 87.25 89 GLY A C 1
ATOM 628 O O . GLY A 1 89 ? 0.223 -2.068 -6.646 1.00 87.25 89 GLY A O 1
ATOM 629 N N . GLY A 1 90 ? -1.350 -0.899 -7.690 1.00 83.44 90 GLY A N 1
ATOM 630 C CA . GLY A 1 90 ? -1.893 -2.039 -8.429 1.00 83.44 90 GLY A CA 1
ATOM 631 C C . GLY A 1 90 ? -1.398 -2.110 -9.871 1.00 83.44 90 GLY A C 1
ATOM 632 O O . GLY A 1 90 ? -1.665 -3.101 -10.554 1.00 83.44 90 GLY A O 1
ATOM 633 N N . ALA A 1 91 ? -0.717 -1.069 -10.361 1.00 85.06 91 ALA A N 1
ATOM 634 C CA . ALA A 1 91 ? -0.335 -0.978 -11.759 1.00 85.06 91 ALA A CA 1
ATOM 635 C C . ALA A 1 91 ? 0.956 -1.748 -12.061 1.00 85.06 91 ALA A C 1
ATOM 637 O O . ALA A 1 91 ? 1.843 -1.938 -11.228 1.00 85.06 91 ALA A O 1
ATOM 638 N N . VAL A 1 92 ? 1.036 -2.203 -13.308 1.00 89.19 92 VAL A N 1
ATOM 639 C CA . VAL A 1 92 ? 2.176 -2.926 -13.862 1.00 89.19 92 VAL A CA 1
ATOM 640 C C . VAL A 1 92 ? 2.569 -2.237 -15.153 1.00 89.19 92 VAL A C 1
ATOM 642 O O . VAL A 1 92 ? 1.753 -2.144 -16.071 1.00 89.19 92 VAL A O 1
ATOM 645 N N . LEU A 1 93 ? 3.833 -1.843 -15.256 1.00 91.31 93 LEU A N 1
ATOM 646 C CA . LEU A 1 93 ? 4.413 -1.365 -16.503 1.00 91.31 93 LEU A CA 1
ATOM 647 C C . LEU A 1 93 ? 5.294 -2.461 -17.091 1.00 91.31 93 LEU A C 1
ATOM 649 O O . LEU A 1 93 ? 6.225 -2.934 -16.448 1.00 91.31 93 LEU A O 1
ATOM 653 N N . ARG A 1 94 ? 4.996 -2.876 -18.321 1.00 94.06 94 ARG A N 1
ATOM 654 C CA . ARG A 1 94 ? 5.776 -3.880 -19.051 1.00 94.06 94 ARG A CA 1
ATOM 655 C C . ARG A 1 94 ? 6.147 -3.359 -20.427 1.00 94.06 94 ARG A C 1
ATOM 657 O O . ARG A 1 94 ? 5.354 -2.650 -21.046 1.00 94.06 94 ARG A O 1
ATOM 664 N N . GLY A 1 95 ? 7.303 -3.768 -20.920 1.00 94.06 95 GLY A N 1
ATOM 665 C CA . GLY A 1 95 ? 7.757 -3.402 -22.252 1.00 94.06 95 GLY A CA 1
ATOM 666 C C . GLY A 1 95 ? 8.875 -4.301 -22.750 1.00 94.06 95 GLY A C 1
ATOM 667 O O . GLY A 1 95 ? 9.254 -5.273 -22.096 1.00 94.06 95 GLY A O 1
ATOM 668 N N . THR A 1 96 ? 9.384 -3.964 -23.931 1.00 95.38 96 THR A N 1
ATOM 669 C CA . THR A 1 96 ? 10.504 -4.659 -24.565 1.00 95.38 96 THR A CA 1
ATOM 670 C C . THR A 1 96 ? 11.480 -3.625 -25.104 1.00 95.38 96 THR A C 1
ATOM 672 O O . THR A 1 96 ? 11.079 -2.748 -25.871 1.00 95.38 96 THR A O 1
ATOM 675 N N . VAL A 1 97 ? 12.752 -3.735 -24.735 1.00 95.38 97 VAL A N 1
ATOM 676 C CA . VAL A 1 97 ? 13.830 -2.923 -25.301 1.00 95.38 97 VAL A CA 1
ATOM 677 C C . VAL A 1 97 ? 14.280 -3.560 -26.613 1.00 95.38 97 VAL A C 1
ATOM 679 O O . VAL A 1 97 ? 14.538 -4.762 -26.686 1.00 95.38 97 VAL A O 1
ATOM 682 N N . ARG A 1 98 ? 14.339 -2.757 -27.680 1.00 94.44 98 ARG A N 1
ATOM 683 C CA . ARG A 1 98 ? 14.752 -3.196 -29.019 1.00 94.44 98 ARG A CA 1
ATOM 684 C C . ARG A 1 98 ? 15.776 -2.237 -29.610 1.00 94.44 98 ARG A C 1
ATOM 686 O O . ARG A 1 98 ? 15.606 -1.024 -29.536 1.00 94.44 98 ARG A O 1
ATOM 693 N N . ALA A 1 99 ? 16.799 -2.791 -30.248 1.00 90.31 99 ALA A N 1
ATOM 694 C CA . ALA A 1 99 ? 17.793 -2.054 -31.013 1.00 90.31 99 ALA A CA 1
ATOM 695 C C . ALA A 1 99 ? 17.306 -1.756 -32.443 1.00 90.31 99 ALA A C 1
ATOM 697 O O . ALA A 1 99 ? 16.246 -2.213 -32.890 1.00 90.31 99 ALA A O 1
ATOM 698 N N . GLY A 1 100 ? 18.132 -1.025 -33.200 1.00 87.75 100 GLY A N 1
ATOM 699 C CA . GLY A 1 100 ? 17.929 -0.810 -34.632 1.00 87.75 100 GLY A CA 1
ATOM 700 C C . GLY A 1 100 ? 17.711 -2.130 -35.384 1.00 87.75 100 GLY A C 1
ATOM 701 O O . GLY A 1 100 ? 18.482 -3.085 -35.250 1.00 87.75 100 GLY A O 1
ATOM 702 N N . GLY A 1 101 ? 16.629 -2.191 -36.163 1.00 86.94 101 GLY A N 1
ATOM 703 C CA . GLY A 1 101 ? 16.206 -3.402 -36.875 1.00 86.94 101 GLY A CA 1
ATOM 704 C C . GLY A 1 101 ? 15.319 -4.355 -36.063 1.00 86.94 101 GLY A C 1
ATOM 705 O O . GLY A 1 101 ? 15.059 -5.461 -36.521 1.00 86.94 101 GLY A O 1
ATOM 706 N N . GLY A 1 102 ? 14.848 -3.955 -34.875 1.00 88.75 102 GLY A N 1
ATOM 707 C CA . GLY A 1 102 ? 13.823 -4.683 -34.115 1.00 88.75 102 GLY A CA 1
ATOM 708 C C . GLY A 1 102 ? 14.335 -5.857 -33.277 1.00 88.75 102 GLY A C 1
ATOM 709 O O . GLY A 1 102 ? 13.526 -6.562 -32.673 1.00 88.75 102 GLY A O 1
ATOM 710 N N . ARG A 1 103 ? 15.656 -6.056 -33.212 1.00 92.44 103 ARG A N 1
ATOM 711 C CA . ARG A 1 103 ? 16.288 -7.077 -32.366 1.00 92.44 103 ARG A CA 1
ATOM 712 C C . ARG A 1 103 ? 16.109 -6.723 -30.884 1.00 92.44 103 ARG A C 1
ATOM 714 O O . ARG A 1 103 ? 16.403 -5.579 -30.532 1.00 92.44 103 ARG A O 1
ATOM 721 N N . PRO A 1 104 ? 15.647 -7.651 -30.030 1.00 94.31 104 PRO A N 1
ATOM 722 C CA . PRO A 1 104 ? 15.618 -7.430 -28.590 1.00 94.31 104 PRO A CA 1
ATOM 723 C C . PRO A 1 104 ? 17.013 -7.163 -28.030 1.00 94.31 104 PRO A C 1
ATOM 725 O O . PRO A 1 104 ? 18.000 -7.677 -28.559 1.00 94.31 104 PRO A O 1
ATOM 728 N N . VAL A 1 105 ? 17.078 -6.349 -26.981 1.00 94.81 105 VAL A N 1
ATOM 729 C CA . VAL A 1 105 ? 18.320 -6.067 -26.257 1.00 94.81 105 VAL A CA 1
ATOM 730 C C . VAL A 1 105 ? 18.233 -6.756 -24.908 1.00 94.81 105 VAL A C 1
ATOM 732 O O . VAL A 1 105 ? 17.429 -6.351 -24.080 1.00 94.81 105 VAL A O 1
ATOM 735 N N . GLU A 1 106 ? 19.023 -7.808 -24.731 1.00 95.44 106 GLU A N 1
ATOM 736 C CA . GLU A 1 106 ? 19.285 -8.422 -23.429 1.00 95.44 106 GLU A CA 1
ATOM 737 C C . GLU A 1 106 ? 20.236 -7.534 -22.619 1.00 95.44 106 GLU A C 1
ATOM 739 O O . GLU A 1 106 ? 20.997 -6.752 -23.191 1.00 95.44 106 GLU A O 1
ATOM 744 N N . ASP A 1 107 ? 2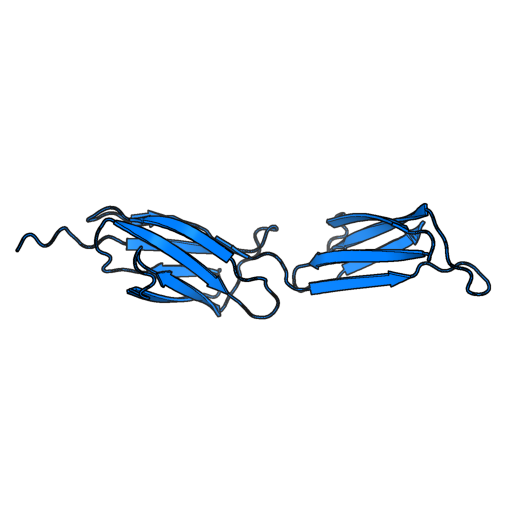0.180 -7.645 -21.293 1.00 94.25 107 ASP A N 1
ATOM 745 C CA . ASP A 1 107 ? 21.067 -6.934 -20.371 1.00 94.25 107 ASP A CA 1
ATOM 746 C C . ASP A 1 107 ? 21.024 -5.391 -20.432 1.00 94.25 107 ASP A C 1
ATOM 748 O O . ASP A 1 107 ? 21.853 -4.716 -19.818 1.00 94.25 107 ASP A O 1
ATOM 752 N N . ALA A 1 108 ? 20.024 -4.803 -21.099 1.00 95.56 108 ALA A N 1
ATOM 753 C CA . ALA A 1 108 ? 19.787 -3.364 -21.078 1.00 95.56 108 ALA A CA 1
ATOM 754 C C . ALA A 1 108 ? 19.338 -2.915 -19.686 1.00 95.56 108 ALA A C 1
ATOM 756 O O . ALA A 1 108 ? 18.444 -3.518 -19.075 1.00 95.56 108 ALA A O 1
ATOM 757 N N . ARG A 1 109 ? 19.909 -1.811 -19.198 1.00 96.62 109 ARG A N 1
ATOM 758 C CA . ARG A 1 109 ? 19.522 -1.229 -17.913 1.00 96.62 109 ARG A CA 1
ATOM 759 C C . ARG A 1 109 ? 18.313 -0.329 -18.122 1.00 96.62 109 ARG A C 1
ATOM 761 O O . ARG A 1 109 ? 18.395 0.679 -18.819 1.00 96.62 109 ARG A O 1
ATOM 768 N N . VAL A 1 110 ? 17.199 -0.676 -17.488 1.00 97.38 110 VAL A N 1
ATOM 769 C CA . VAL A 1 110 ? 15.942 0.073 -17.546 1.00 97.38 110 VAL A CA 1
ATOM 770 C C . VAL A 1 110 ? 15.701 0.756 -16.207 1.00 97.38 110 VAL A C 1
ATOM 772 O O . VAL A 1 110 ? 15.544 0.094 -15.184 1.00 97.38 110 VAL A O 1
ATOM 775 N N . THR A 1 111 ? 15.638 2.081 -16.223 1.00 96.56 111 THR A N 1
ATOM 776 C CA . THR A 1 111 ? 15.384 2.928 -15.055 1.00 96.56 111 THR A CA 1
ATOM 777 C C . THR A 1 111 ? 13.990 3.535 -15.162 1.00 96.56 111 THR A C 1
ATOM 779 O O . THR A 1 111 ? 13.645 4.125 -16.190 1.00 96.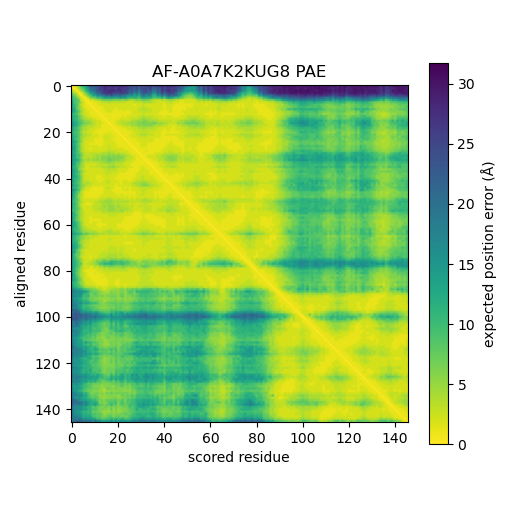56 111 THR A O 1
ATOM 782 N N . LEU A 1 112 ? 13.200 3.414 -14.097 1.00 95.38 112 LEU A N 1
ATOM 783 C CA . LEU A 1 112 ? 11.901 4.061 -13.955 1.00 95.38 112 LEU A CA 1
ATOM 784 C C . LEU A 1 112 ? 12.046 5.315 -13.095 1.00 95.38 112 LEU A C 1
ATOM 786 O O . LEU A 1 112 ? 12.536 5.241 -11.968 1.00 95.38 112 LEU A O 1
ATOM 790 N N . LEU A 1 113 ? 11.594 6.449 -13.619 1.00 93.69 113 LEU A N 1
ATOM 791 C CA . LEU A 1 113 ? 11.549 7.723 -12.911 1.00 93.69 113 LEU A CA 1
ATOM 792 C C . LEU A 1 113 ? 10.101 8.144 -12.653 1.00 93.69 113 LEU A C 1
ATOM 794 O O . LEU A 1 113 ? 9.239 7.922 -13.508 1.00 93.69 113 LEU A O 1
ATOM 798 N N . ASP A 1 114 ? 9.846 8.776 -11.510 1.00 90.12 114 ASP A N 1
ATOM 799 C CA . ASP A 1 114 ? 8.583 9.472 -11.248 1.00 90.12 114 ASP A CA 1
ATOM 800 C C . ASP A 1 114 ? 8.511 10.818 -12.002 1.00 90.12 114 ASP A C 1
ATOM 802 O O . ASP A 1 114 ? 9.460 11.245 -12.668 1.00 90.12 114 ASP A O 1
ATOM 806 N N . ALA A 1 115 ? 7.375 11.510 -11.892 1.00 86.81 115 ALA A N 1
ATOM 807 C CA . ALA A 1 115 ? 7.173 12.830 -12.492 1.00 86.81 115 ALA A CA 1
ATOM 808 C C . ALA A 1 115 ? 8.128 13.923 -11.960 1.00 86.81 115 ALA A C 1
ATOM 810 O O . ALA A 1 115 ? 8.331 14.933 -12.632 1.00 86.81 115 ALA A O 1
ATOM 811 N N . ALA A 1 116 ? 8.719 13.740 -10.775 1.00 88.88 116 ALA A N 1
ATOM 812 C CA . ALA A 1 116 ? 9.717 14.645 -10.208 1.00 88.88 116 ALA A CA 1
ATOM 813 C C . ALA A 1 116 ? 11.152 14.309 -10.666 1.00 88.88 116 ALA A C 1
ATOM 815 O O . ALA A 1 116 ? 12.083 15.056 -10.366 1.00 88.88 116 ALA A O 1
ATOM 816 N N . GLY A 1 117 ? 11.336 13.221 -11.420 1.00 90.94 117 GLY A N 1
ATOM 817 C CA . GLY A 1 117 ? 12.631 12.744 -11.895 1.00 90.94 117 GLY A CA 1
ATOM 818 C C . GLY A 1 117 ? 13.388 11.883 -10.882 1.00 90.94 117 GLY A C 1
ATOM 819 O O . GLY A 1 117 ? 14.559 11.577 -11.116 1.00 90.94 117 GLY A O 1
ATOM 820 N N . ASN A 1 118 ? 12.760 11.474 -9.777 1.00 90.19 118 ASN A N 1
ATOM 821 C CA . ASN A 1 118 ? 13.380 10.560 -8.822 1.00 90.19 118 ASN A CA 1
ATOM 822 C C . ASN A 1 118 ? 13.361 9.137 -9.373 1.00 90.19 118 ASN A C 1
ATOM 824 O O . ASN A 1 118 ? 12.378 8.709 -9.977 1.00 90.19 118 ASN A O 1
ATOM 828 N N . VAL A 1 119 ? 14.431 8.383 -9.120 1.00 92.19 119 VAL A N 1
ATOM 829 C CA . VAL A 1 119 ? 14.480 6.959 -9.464 1.00 92.19 119 VAL A CA 1
ATOM 830 C C . VAL A 1 119 ? 13.538 6.190 -8.546 1.00 92.19 119 VAL A C 1
ATOM 832 O O . VAL A 1 119 ? 13.761 6.125 -7.341 1.00 92.19 119 VAL A O 1
ATOM 835 N N . VAL A 1 120 ? 12.509 5.598 -9.144 1.00 90.06 120 VAL A N 1
ATOM 836 C CA . VAL A 1 120 ? 11.547 4.722 -8.468 1.00 90.06 120 VAL A CA 1
ATOM 837 C C . VAL A 1 120 ? 12.106 3.309 -8.395 1.00 90.06 120 VAL A C 1
ATOM 839 O O . VAL A 1 120 ? 12.082 2.690 -7.338 1.00 90.06 120 VAL A O 1
ATOM 842 N N . ASP A 1 121 ? 12.620 2.807 -9.519 1.00 92.50 121 ASP A N 1
ATOM 843 C CA . ASP A 1 121 ? 13.175 1.459 -9.612 1.00 92.50 121 ASP A CA 1
ATOM 844 C C . ASP A 1 121 ? 14.149 1.341 -10.798 1.00 92.50 121 ASP A C 1
ATOM 846 O O . ASP A 1 121 ? 14.185 2.181 -11.704 1.00 92.50 121 ASP A O 1
ATOM 850 N N . THR A 1 122 ? 14.979 0.304 -10.803 1.00 94.81 122 THR A N 1
ATOM 851 C CA . THR A 1 122 ? 15.887 -0.031 -11.901 1.00 94.81 122 THR A CA 1
ATOM 852 C C . THR A 1 122 ? 16.016 -1.540 -12.034 1.00 94.81 122 THR A C 1
ATOM 854 O O . THR A 1 122 ? 16.282 -2.234 -11.058 1.00 94.81 122 THR A O 1
ATOM 857 N N . LEU A 1 123 ? 15.920 -2.042 -13.262 1.00 95.81 123 LEU A N 1
ATOM 858 C CA . LEU A 1 123 ? 16.064 -3.462 -13.561 1.00 95.81 123 LEU A CA 1
ATOM 859 C C . LEU A 1 123 ? 16.849 -3.688 -14.857 1.00 95.81 123 LEU A C 1
ATOM 861 O O . LEU A 1 123 ? 17.063 -2.763 -15.639 1.00 95.81 123 LEU A O 1
ATOM 865 N N . THR A 1 124 ? 17.255 -4.931 -15.084 1.00 96.31 124 THR A N 1
ATOM 866 C CA . THR A 1 124 ? 17.928 -5.363 -16.311 1.00 96.31 124 THR A CA 1
ATOM 867 C C . THR A 1 124 ? 16.989 -6.233 -17.150 1.00 96.31 124 THR A C 1
ATOM 869 O O . THR A 1 124 ? 16.324 -7.116 -16.607 1.00 96.31 124 THR A O 1
ATOM 872 N N . THR A 1 125 ? 16.895 -5.983 -18.457 1.00 95.69 125 THR A N 1
ATOM 873 C CA . THR A 1 125 ? 16.035 -6.768 -19.363 1.00 95.69 125 THR A CA 1
ATOM 874 C C . THR A 1 125 ? 16.457 -8.233 -19.455 1.00 95.69 125 THR A C 1
ATOM 876 O O . THR A 1 125 ? 17.651 -8.522 -19.480 1.00 95.69 125 THR A O 1
ATOM 879 N N . GLY A 1 126 ? 15.493 -9.145 -19.608 1.00 92.12 126 GLY A N 1
ATOM 880 C CA . GLY A 1 126 ? 15.775 -10.560 -19.890 1.00 92.12 126 GLY A CA 1
ATOM 881 C C . GLY A 1 126 ? 16.273 -10.820 -21.322 1.00 92.12 126 GLY A C 1
ATOM 882 O O . GLY A 1 126 ? 16.334 -9.905 -22.142 1.00 92.12 126 GLY A O 1
ATOM 883 N N . GLY A 1 127 ? 16.563 -12.086 -21.650 1.00 91.62 127 GLY A N 1
ATOM 884 C CA . GLY A 1 127 ? 17.080 -12.503 -22.968 1.00 91.62 127 GLY A CA 1
ATOM 885 C C . GLY A 1 127 ? 16.162 -12.228 -24.167 1.00 91.62 127 GLY A C 1
ATOM 886 O O . GLY A 1 127 ? 16.602 -12.209 -25.314 1.00 91.62 127 GLY A O 1
ATOM 887 N N . ASP A 1 128 ? 14.880 -11.965 -23.923 1.00 92.31 128 ASP A N 1
ATOM 888 C CA . ASP A 1 128 ? 13.903 -11.526 -24.926 1.00 92.31 128 ASP A CA 1
ATOM 889 C C . ASP A 1 128 ? 13.713 -9.996 -24.955 1.00 92.31 128 ASP A C 1
ATOM 891 O O . ASP A 1 128 ? 12.798 -9.483 -25.607 1.00 92.31 128 ASP A O 1
ATOM 895 N N . GLY A 1 129 ? 14.574 -9.260 -24.248 1.00 93.94 129 GLY A N 1
ATOM 896 C CA . GLY A 1 129 ? 14.547 -7.811 -24.083 1.00 93.94 129 GLY A CA 1
ATOM 897 C C . GLY A 1 129 ? 13.390 -7.292 -23.236 1.00 93.94 129 GLY A C 1
ATOM 898 O O . GLY A 1 129 ? 13.135 -6.086 -23.238 1.00 93.94 129 GLY A O 1
ATOM 899 N N . THR A 1 130 ? 12.638 -8.158 -22.551 1.00 96.50 130 THR A N 1
ATOM 900 C CA . THR A 1 130 ? 11.477 -7.731 -21.764 1.00 96.50 130 THR A CA 1
ATOM 901 C C . THR A 1 130 ? 11.865 -7.162 -20.403 1.00 96.50 130 THR A C 1
ATOM 903 O O . THR A 1 130 ? 12.848 -7.566 -19.783 1.00 96.50 130 THR A O 1
ATOM 906 N N . PHE A 1 131 ? 11.057 -6.213 -19.929 1.00 95.12 131 PHE A N 1
ATOM 907 C CA . PHE A 1 131 ? 11.125 -5.662 -18.578 1.00 95.12 131 PHE A CA 1
ATOM 908 C C . PHE A 1 131 ? 9.727 -5.548 -17.970 1.00 95.12 131 PHE A C 1
ATOM 910 O O . PHE A 1 131 ? 8.721 -5.435 -18.685 1.00 95.12 131 PHE A O 1
ATOM 917 N N . ARG A 1 132 ? 9.661 -5.550 -16.634 1.00 95.19 132 ARG A N 1
ATOM 918 C CA . ARG A 1 132 ? 8.406 -5.431 -15.890 1.00 95.19 132 ARG A CA 1
ATOM 919 C C . ARG A 1 132 ? 8.612 -4.736 -14.545 1.00 95.19 132 ARG A C 1
ATOM 921 O O . ARG A 1 132 ? 9.218 -5.313 -13.653 1.00 95.19 132 ARG A O 1
ATOM 928 N N . PHE A 1 133 ? 8.011 -3.561 -14.394 1.00 92.44 133 PHE A N 1
ATOM 929 C CA . PHE A 1 133 ? 7.826 -2.884 -13.114 1.00 92.44 133 PHE A CA 1
ATOM 930 C C . PHE A 1 133 ? 6.450 -3.216 -12.540 1.00 92.44 133 PHE A C 1
ATOM 932 O O . PHE A 1 133 ? 5.462 -3.353 -13.273 1.00 92.44 133 PHE A O 1
ATOM 939 N N . VAL A 1 134 ? 6.393 -3.372 -11.226 1.00 89.25 134 VAL A N 1
ATOM 940 C CA . VAL A 1 134 ? 5.193 -3.762 -10.484 1.00 89.25 134 VAL A CA 1
ATOM 941 C C . VAL A 1 134 ? 4.927 -2.774 -9.369 1.00 89.25 134 VAL A C 1
ATOM 943 O O . VAL A 1 134 ? 5.773 -1.949 -9.052 1.00 89.25 134 VAL A O 1
ATOM 946 N N . ASP A 1 135 ? 3.739 -2.890 -8.788 1.00 83.81 135 ASP A N 1
ATOM 947 C CA . ASP A 1 135 ? 3.331 -2.153 -7.597 1.00 83.81 135 ASP A CA 1
ATOM 948 C C . ASP A 1 135 ? 3.392 -0.631 -7.768 1.00 83.81 135 ASP A C 1
ATOM 950 O O . ASP A 1 135 ? 3.580 0.128 -6.820 1.00 83.81 135 ASP A O 1
ATOM 954 N N . LEU A 1 136 ? 3.178 -0.188 -9.010 1.00 85.50 136 LEU A N 1
ATOM 955 C CA . LEU A 1 136 ? 3.220 1.217 -9.373 1.00 85.50 136 LEU A CA 1
ATOM 956 C C . LEU A 1 136 ? 1.950 1.918 -8.901 1.00 85.50 136 LEU A C 1
ATOM 958 O O . LEU A 1 136 ? 0.827 1.477 -9.187 1.00 85.50 136 LEU A O 1
ATOM 962 N N . SER A 1 137 ? 2.143 3.019 -8.179 1.00 80.75 137 SER A N 1
ATOM 963 C CA . SER A 1 137 ? 1.088 3.977 -7.864 1.00 80.75 137 SER A CA 1
ATOM 964 C C . SER A 1 137 ? 0.528 4.591 -9.153 1.00 80.75 137 SER A C 1
ATOM 966 O O . SER A 1 137 ? 1.141 4.549 -10.220 1.00 80.75 137 SER A O 1
ATOM 968 N N . SER A 1 138 ? -0.670 5.171 -9.088 1.00 76.62 138 SER A N 1
ATOM 969 C CA . SER A 1 138 ? -1.195 5.938 -10.219 1.00 76.62 138 SER A CA 1
ATOM 970 C C . SER A 1 138 ? -0.379 7.216 -10.410 1.00 76.62 138 SER A C 1
ATOM 972 O O . SER A 1 138 ? -0.280 8.012 -9.478 1.00 76.62 138 SER A O 1
ATOM 974 N N . GLY A 1 139 ? 0.140 7.451 -11.610 1.00 80.19 139 GLY A N 1
ATOM 975 C CA . GLY A 1 139 ? 0.906 8.655 -11.900 1.00 80.19 139 GLY A CA 1
ATOM 976 C C . GLY A 1 139 ? 1.577 8.606 -13.263 1.00 80.19 139 GLY A C 1
ATOM 977 O O . GLY A 1 139 ? 1.442 7.632 -14.007 1.00 80.19 139 GLY A O 1
ATOM 978 N N . GLU A 1 140 ? 2.292 9.680 -13.579 1.00 88.12 140 GLU A N 1
ATOM 979 C CA . GLU A 1 140 ? 3.175 9.731 -14.737 1.00 88.12 140 GLU A CA 1
ATOM 980 C C . GLU A 1 140 ? 4.553 9.186 -14.366 1.00 88.12 140 GLU A C 1
ATOM 982 O O . GLU A 1 140 ? 5.105 9.512 -13.314 1.00 88.12 140 GLU A O 1
ATOM 987 N N . TYR A 1 141 ? 5.102 8.367 -15.259 1.00 91.19 141 TYR A N 1
ATOM 988 C CA . TYR A 1 141 ? 6.426 7.783 -15.118 1.00 91.19 141 TYR A CA 1
ATOM 989 C C . TYR A 1 141 ? 7.202 7.934 -16.422 1.00 91.19 141 TYR A C 1
ATOM 991 O O . TYR A 1 141 ? 6.638 7.797 -17.510 1.00 91.19 141 TYR A O 1
ATOM 999 N N . THR A 1 142 ? 8.509 8.151 -16.311 1.00 93.88 142 THR A N 1
ATOM 1000 C CA . THR A 1 142 ? 9.437 8.133 -17.447 1.00 93.88 142 THR A CA 1
ATOM 1001 C C . THR A 1 142 ? 10.289 6.874 -17.386 1.00 93.88 142 THR A C 1
ATOM 1003 O O . THR A 1 142 ? 10.846 6.547 -16.342 1.00 93.88 142 THR A O 1
ATOM 1006 N N . VAL A 1 143 ? 10.414 6.169 -18.511 1.00 95.62 143 VAL A N 1
ATOM 1007 C CA . VAL A 1 143 ? 11.280 4.989 -18.632 1.00 95.62 143 VAL A CA 1
ATOM 1008 C C . VAL A 1 143 ? 12.493 5.345 -19.475 1.00 95.62 143 VAL A C 1
ATOM 1010 O O . VAL A 1 143 ? 12.347 5.822 -20.600 1.00 95.62 143 VAL A O 1
ATOM 1013 N N . ILE A 1 144 ? 13.682 5.073 -18.949 1.00 94.88 144 ILE A N 1
ATOM 1014 C CA . ILE A 1 144 ? 14.954 5.247 -19.651 1.00 94.88 144 ILE A CA 1
ATOM 1015 C C . ILE A 1 144 ? 15.598 3.874 -19.800 1.00 94.88 144 ILE A C 1
ATOM 1017 O O . ILE A 1 144 ? 15.733 3.157 -18.815 1.00 94.88 144 ILE A O 1
ATOM 1021 N N . ALA A 1 145 ? 16.001 3.516 -21.017 1.00 92.50 145 ALA A N 1
ATOM 1022 C CA . ALA A 1 145 ? 16.778 2.312 -21.292 1.00 92.50 145 ALA A CA 1
ATOM 1023 C C . ALA A 1 145 ? 18.152 2.711 -21.842 1.00 92.50 145 ALA A C 1
ATOM 1025 O O . ALA A 1 145 ? 18.220 3.561 -22.736 1.00 92.50 145 ALA A O 1
ATOM 1026 N N . ALA A 1 146 ? 19.215 2.117 -21.301 1.00 85.94 146 ALA A N 1
ATOM 1027 C CA . ALA A 1 146 ? 20.603 2.349 -21.697 1.00 85.94 146 ALA A CA 1
ATOM 1028 C C . ALA A 1 146 ? 21.372 1.033 -21.849 1.00 85.94 146 ALA A C 1
ATOM 1030 O O . ALA A 1 146 ? 21.058 0.071 -21.105 1.00 85.94 146 ALA A O 1
#

Nearest PDB structures (foldseek):
  3is1-assembly1_X  TM=8.337E-01  e=6.610E-04  Staphylococcus saprophyticus subsp. saprophyticus ATCC 15305 = NCTC 7292
  3is0-assembly1_X  TM=7.908E-01  e=2.800E-04  Staphylococcus saprophyticus subsp. saprophyticus ATCC 15305 = NCTC 7292
  3irz-assembly1_A  TM=8.423E-01  e=3.330E-03  Staphylococcus saprophyticus subsp. saprophyticus ATCC 15305 = NCTC 7292
  7bam-assembly1_B  TM=5.262E-01  e=3.901E-05  Homo sapiens
  7ban-assembly1_A  TM=5.250E-01  e=1.966E-04  Homo sapiens